Protein AF-A0A2V8HMX2-F1 (afdb_monomer_lite)

Structure (mmCIF, N/CA/C/O backbone):
data_AF-A0A2V8HMX2-F1
#
_entry.id   AF-A0A2V8HMX2-F1
#
loop_
_atom_site.group_PDB
_atom_site.id
_atom_site.type_symbol
_atom_site.label_atom_id
_atom_site.label_alt_id
_atom_site.label_comp_id
_atom_site.label_asym_id
_atom_site.label_entity_id
_atom_site.label_seq_id
_atom_site.pdbx_PDB_ins_code
_atom_site.Cartn_x
_atom_site.Cartn_y
_atom_site.Cartn_z
_atom_site.occupancy
_atom_site.B_iso_or_equiv
_atom_site.auth_seq_id
_atom_site.auth_comp_id
_atom_site.auth_asym_id
_atom_site.auth_atom_id
_atom_site.pdbx_PDB_model_num
ATOM 1 N N . ILE A 1 1 ? 9.386 5.640 -3.001 1.00 92.56 1 ILE A N 1
ATOM 2 C CA . ILE A 1 1 ? 9.029 4.714 -4.108 1.00 92.56 1 ILE A CA 1
ATOM 3 C C . ILE A 1 1 ? 10.161 3.729 -4.404 1.00 92.56 1 ILE A C 1
ATOM 5 O O . ILE A 1 1 ? 9.926 2.529 -4.408 1.00 92.56 1 ILE A O 1
ATOM 9 N N . ASP A 1 2 ? 11.403 4.201 -4.525 1.00 93.25 2 ASP A N 1
ATOM 10 C CA . ASP A 1 2 ? 12.566 3.375 -4.900 1.00 93.25 2 ASP A CA 1
ATOM 11 C C . ASP A 1 2 ? 12.777 2.126 -4.032 1.00 93.25 2 ASP A C 1
ATOM 13 O O . ASP A 1 2 ? 12.922 1.024 -4.550 1.00 93.25 2 ASP A O 1
ATOM 17 N N . LYS A 1 3 ? 12.713 2.276 -2.703 1.00 92.81 3 LYS A N 1
ATOM 18 C CA . LYS A 1 3 ? 12.844 1.147 -1.764 1.00 92.81 3 LYS A CA 1
ATOM 19 C C . LYS A 1 3 ? 11.743 0.101 -1.947 1.00 92.81 3 LYS A C 1
ATOM 21 O O . LYS A 1 3 ? 12.011 -1.086 -1.841 1.00 92.81 3 LYS A O 1
ATOM 26 N N . TYR A 1 4 ? 10.517 0.546 -2.221 1.00 95.12 4 TYR A N 1
ATOM 27 C CA . TYR A 1 4 ? 9.380 -0.343 -2.442 1.00 95.12 4 TYR A CA 1
ATOM 28 C C . TYR A 1 4 ? 9.592 -1.186 -3.705 1.00 95.12 4 TYR A C 1
ATOM 30 O O . TYR A 1 4 ? 9.535 -2.411 -3.635 1.00 95.12 4 TYR A O 1
ATOM 38 N N . LEU A 1 5 ? 9.938 -0.539 -4.823 1.00 95.62 5 LEU A N 1
ATOM 39 C CA . LEU A 1 5 ? 10.223 -1.224 -6.087 1.00 95.62 5 LEU A CA 1
ATOM 40 C C . LEU A 1 5 ? 11.426 -2.170 -5.970 1.00 95.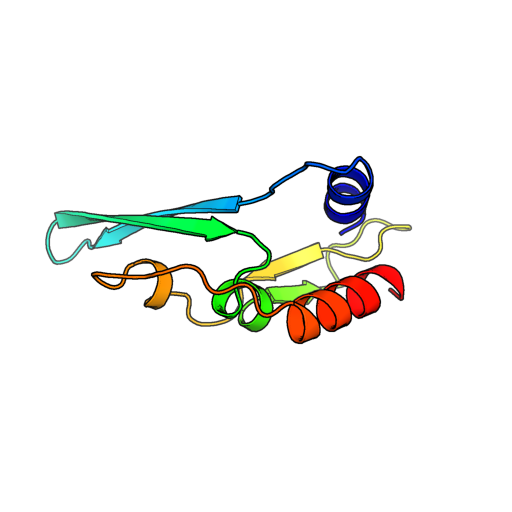62 5 LEU A C 1
ATOM 42 O O . LEU A 1 5 ? 11.362 -3.300 -6.443 1.00 95.62 5 LEU A O 1
ATOM 46 N N . HIS A 1 6 ? 12.492 -1.746 -5.287 1.00 95.62 6 HIS A N 1
ATOM 47 C CA . HIS A 1 6 ? 13.668 -2.584 -5.048 1.00 95.62 6 HIS A CA 1
ATOM 48 C C . HIS A 1 6 ? 13.347 -3.838 -4.222 1.00 95.62 6 HIS A C 1
ATOM 50 O O . HIS A 1 6 ? 13.822 -4.927 -4.539 1.00 95.62 6 HIS A O 1
ATOM 56 N N . SER A 1 7 ? 12.526 -3.710 -3.175 1.00 96.06 7 SER A N 1
ATOM 57 C CA . SER A 1 7 ? 12.101 -4.860 -2.370 1.00 96.06 7 SER A CA 1
ATOM 58 C C . SER A 1 7 ? 11.242 -5.837 -3.176 1.00 96.06 7 SER A C 1
ATOM 60 O O . SER A 1 7 ? 11.414 -7.050 -3.055 1.00 96.06 7 SER A O 1
ATOM 62 N N . LEU A 1 8 ? 10.343 -5.329 -4.027 1.00 95.50 8 LEU A N 1
ATOM 63 C CA . LEU A 1 8 ? 9.540 -6.170 -4.918 1.00 95.50 8 LEU A CA 1
ATOM 64 C C . LEU A 1 8 ? 10.388 -6.865 -5.991 1.00 95.50 8 LEU A C 1
ATOM 66 O O . LEU A 1 8 ? 10.113 -8.016 -6.329 1.00 95.50 8 LEU A O 1
ATOM 70 N N . SER A 1 9 ? 11.439 -6.212 -6.500 1.00 95.75 9 SER A N 1
ATOM 71 C CA . SER A 1 9 ? 12.298 -6.780 -7.546 1.00 95.75 9 SER A CA 1
ATOM 72 C C . SER A 1 9 ? 13.129 -7.977 -7.080 1.00 95.75 9 SER A C 1
ATOM 74 O O . SER A 1 9 ? 13.666 -8.690 -7.921 1.00 95.75 9 SER A O 1
ATOM 76 N N . GLN A 1 10 ? 13.238 -8.220 -5.768 1.00 95.38 10 GLN A N 1
ATOM 77 C CA . GLN A 1 10 ? 13.892 -9.422 -5.235 1.00 95.38 10 GLN A CA 1
ATOM 78 C C . GLN A 1 10 ? 13.103 -10.708 -5.535 1.00 95.38 10 GLN A C 1
ATOM 80 O O . GLN A 1 10 ? 13.638 -11.805 -5.388 1.00 95.38 10 GLN A O 1
ATOM 85 N N . GLY A 1 11 ? 11.845 -10.582 -5.980 1.00 91.31 11 GLY A N 1
ATOM 86 C CA . GLY A 1 11 ? 10.949 -11.714 -6.187 1.00 91.31 11 GLY A CA 1
ATOM 87 C C . GLY A 1 11 ? 10.470 -12.309 -4.863 1.00 91.31 11 GLY A C 1
ATOM 88 O O . GLY A 1 11 ? 11.058 -12.085 -3.812 1.00 91.31 11 GLY A O 1
ATOM 89 N N . HIS A 1 12 ? 9.352 -13.040 -4.899 1.00 92.88 12 HIS A N 1
ATOM 90 C CA . HIS A 1 12 ? 8.756 -13.696 -3.721 1.00 92.88 12 HIS A CA 1
ATOM 91 C C . HIS A 1 12 ? 8.550 -12.791 -2.483 1.00 92.88 12 HIS A C 1
ATOM 93 O O . HIS A 1 12 ? 8.386 -13.286 -1.370 1.00 92.88 12 HIS A O 1
ATOM 99 N N . THR A 1 13 ? 8.505 -11.471 -2.675 1.00 94.50 13 THR A N 1
ATOM 100 C CA . THR A 1 13 ? 8.301 -10.479 -1.617 1.00 94.50 13 THR A CA 1
ATOM 101 C C . THR A 1 13 ? 6.849 -10.021 -1.607 1.00 94.50 13 THR A C 1
ATOM 103 O O . THR A 1 13 ? 6.313 -9.612 -2.636 1.00 94.50 13 THR A O 1
ATOM 106 N N . VAL A 1 14 ? 6.231 -10.016 -0.426 1.00 93.12 14 VAL A N 1
ATOM 107 C CA . VAL A 1 14 ? 4.921 -9.398 -0.195 1.00 93.12 14 VAL A CA 1
ATOM 108 C C . VAL A 1 14 ? 5.098 -8.237 0.772 1.00 93.12 14 VAL A C 1
ATOM 110 O O . VAL A 1 14 ? 5.669 -8.395 1.849 1.00 93.12 14 VAL A O 1
ATOM 113 N N . ILE A 1 15 ? 4.607 -7.063 0.379 1.00 96.25 15 ILE A N 1
ATOM 114 C CA . ILE A 1 15 ? 4.572 -5.875 1.231 1.00 96.25 15 ILE A CA 1
ATOM 115 C C . ILE A 1 15 ? 3.108 -5.568 1.510 1.00 96.25 15 ILE A C 1
ATOM 117 O O . ILE A 1 15 ? 2.348 -5.275 0.582 1.00 96.25 15 ILE A O 1
ATOM 121 N N . SER A 1 16 ? 2.737 -5.609 2.785 1.00 96.38 16 SER A N 1
ATOM 122 C CA . SER A 1 16 ? 1.364 -5.416 3.246 1.00 96.38 16 SER A CA 1
ATOM 123 C C . SER A 1 16 ? 1.296 -4.372 4.346 1.00 96.38 16 SER A C 1
ATOM 125 O O . SER A 1 16 ? 2.240 -4.183 5.113 1.00 96.38 16 SER A O 1
ATOM 127 N N . PHE A 1 17 ? 0.143 -3.725 4.444 1.00 96.62 17 PHE A N 1
ATOM 128 C CA . PHE A 1 17 ? -0.219 -2.901 5.580 1.00 96.62 17 PHE A CA 1
ATOM 129 C C . PHE A 1 17 ? -1.004 -3.725 6.598 1.00 96.62 17 PHE A C 1
ATOM 131 O O . PHE A 1 17 ? -1.931 -4.457 6.247 1.00 96.62 17 PHE A O 1
ATOM 138 N N . PHE A 1 18 ? -0.651 -3.556 7.870 1.00 96.56 18 PHE A N 1
ATOM 139 C CA . PHE A 1 18 ? -1.479 -3.957 8.998 1.00 96.56 18 PHE A CA 1
ATOM 140 C C . PHE A 1 18 ? -2.070 -2.696 9.625 1.00 96.56 18 PHE A C 1
ATOM 142 O O . PHE A 1 18 ? -1.382 -1.939 10.309 1.00 96.56 18 PHE A O 1
ATOM 149 N N . PHE A 1 19 ? -3.338 -2.444 9.331 1.00 95.81 19 PHE A N 1
ATOM 150 C CA . PHE A 1 19 ? -4.076 -1.304 9.841 1.00 95.81 19 PHE A CA 1
ATOM 151 C C . PHE A 1 19 ? -4.665 -1.624 11.209 1.00 95.81 19 PHE A C 1
ATOM 153 O O . PHE A 1 19 ? -5.270 -2.676 11.412 1.00 95.81 19 PHE A O 1
ATOM 160 N N . VAL A 1 20 ? -4.540 -0.667 12.123 1.00 95.44 20 VAL A N 1
ATOM 161 C CA . VAL A 1 20 ? -5.158 -0.699 13.445 1.00 95.44 20 VAL A CA 1
ATOM 162 C C . VAL A 1 20 ? -6.030 0.544 13.571 1.00 95.44 20 VAL A C 1
ATOM 164 O O . VAL A 1 20 ? -5.527 1.663 13.608 1.00 95.44 20 VAL A O 1
ATOM 167 N N . GLY A 1 21 ? -7.343 0.343 13.574 1.00 94.12 21 GLY A N 1
ATOM 168 C CA . GLY A 1 21 ? -8.351 1.382 13.726 1.00 94.12 21 GLY A CA 1
ATOM 169 C C . GLY A 1 21 ? -8.913 1.368 15.140 1.00 94.12 21 GLY A C 1
ATOM 170 O O . GLY A 1 21 ? -9.311 0.317 15.641 1.00 94.12 21 GLY A O 1
ATOM 171 N N . ILE A 1 22 ? -8.955 2.535 15.776 1.00 94.75 22 ILE A N 1
ATOM 172 C CA . ILE A 1 22 ? -9.545 2.723 17.102 1.00 94.75 22 ILE A CA 1
ATOM 173 C C . ILE A 1 22 ? -10.844 3.502 16.915 1.00 94.75 22 ILE A C 1
ATOM 175 O O . ILE A 1 22 ? -10.819 4.665 16.514 1.00 94.75 22 ILE A O 1
ATOM 179 N N . ASP A 1 23 ? -11.975 2.865 17.204 1.00 92.44 23 ASP A N 1
ATOM 180 C CA . ASP A 1 23 ? -13.260 3.550 17.271 1.00 92.44 23 ASP A CA 1
ATOM 181 C C . ASP A 1 23 ? -13.442 4.113 18.683 1.00 92.44 23 ASP A C 1
ATOM 183 O O . ASP A 1 23 ? -13.790 3.402 19.626 1.00 92.44 23 ASP A O 1
ATOM 187 N N . VAL A 1 24 ? -13.187 5.414 18.818 1.00 94.31 24 VAL A N 1
ATOM 188 C CA . VAL A 1 24 ? -13.238 6.135 20.098 1.00 94.31 24 VAL A CA 1
ATOM 189 C C . VAL A 1 24 ? -14.664 6.216 20.651 1.00 94.31 24 VAL A C 1
ATOM 191 O O . VAL A 1 24 ? -14.844 6.314 21.860 1.00 94.31 24 VAL A O 1
ATOM 194 N N . SER A 1 25 ? -15.681 6.158 19.785 1.00 94.38 25 SER A N 1
ATOM 195 C CA . SER A 1 25 ? -17.083 6.268 20.198 1.00 94.38 25 SER A CA 1
ATOM 196 C C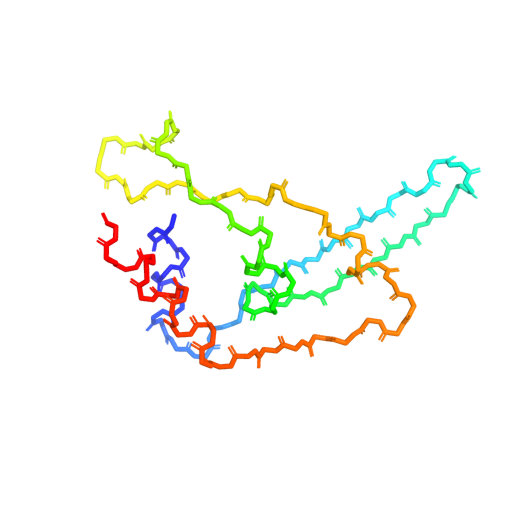 . SER A 1 25 ? -17.596 4.985 20.849 1.00 94.38 25 SER A C 1
ATOM 198 O O . SER A 1 25 ? -18.351 5.043 21.818 1.00 94.38 25 SER A O 1
ATOM 200 N N . THR A 1 26 ? -17.151 3.828 20.352 1.00 94.00 26 THR A N 1
ATOM 201 C CA . THR A 1 26 ? -17.524 2.512 20.891 1.00 94.00 26 THR A CA 1
ATOM 202 C C . THR A 1 26 ? -16.460 1.920 21.817 1.00 94.00 26 THR A C 1
ATOM 204 O O . THR A 1 26 ? -16.726 0.929 22.493 1.00 94.00 26 THR A O 1
ATOM 207 N N . GLY A 1 27 ? -15.257 2.503 21.860 1.00 94.69 27 GLY A N 1
ATOM 208 C CA . GLY A 1 27 ? -14.116 1.974 22.609 1.00 94.69 27 GLY A CA 1
ATOM 209 C C . GLY A 1 27 ? -13.565 0.669 22.026 1.00 94.69 27 GLY A C 1
ATOM 210 O O . GLY A 1 27 ? -12.957 -0.115 22.753 1.00 94.69 27 GLY A O 1
ATOM 211 N N . THR A 1 28 ? -13.803 0.401 20.737 1.00 94.38 28 THR A N 1
ATOM 212 C CA . THR A 1 28 ? -13.431 -0.867 20.093 1.00 94.38 28 THR A CA 1
ATOM 213 C C . THR A 1 28 ? -12.221 -0.732 19.173 1.00 94.38 28 THR A C 1
ATOM 215 O O . THR A 1 28 ? -11.943 0.325 18.604 1.00 94.38 28 THR A O 1
ATOM 218 N N . LEU A 1 29 ? -11.496 -1.841 19.018 1.00 94.31 29 LEU A N 1
ATOM 219 C CA . LEU A 1 29 ? -10.398 -1.977 18.068 1.00 94.31 29 LEU A CA 1
ATOM 220 C C . LEU A 1 29 ? -10.876 -2.745 16.837 1.00 94.31 29 LEU A C 1
ATOM 222 O O . LEU A 1 29 ? -11.501 -3.800 16.958 1.00 94.31 29 LEU A O 1
ATOM 226 N N . ARG A 1 30 ? -10.516 -2.258 15.654 1.00 94.00 30 ARG A N 1
ATOM 227 C CA . ARG A 1 30 ? -10.645 -2.995 14.397 1.00 94.00 30 ARG A CA 1
ATOM 228 C C . ARG A 1 30 ? -9.282 -3.115 13.750 1.00 94.00 30 ARG A C 1
ATOM 230 O O . ARG A 1 30 ? -8.492 -2.177 13.771 1.00 94.00 30 ARG A O 1
ATOM 237 N N . THR A 1 31 ? -9.010 -4.262 13.154 1.00 94.69 31 THR A N 1
ATOM 238 C CA . THR A 1 31 ? -7.778 -4.482 12.402 1.00 94.69 31 THR A CA 1
ATOM 239 C C . THR A 1 31 ? -8.110 -4.848 10.966 1.00 94.69 31 THR A C 1
ATOM 241 O O . THR A 1 31 ? -9.149 -5.445 10.688 1.00 94.69 31 THR A O 1
ATOM 244 N N . GLY A 1 32 ? -7.236 -4.444 10.052 1.00 94.75 32 GLY A N 1
ATOM 245 C CA . GLY A 1 32 ? -7.327 -4.765 8.634 1.00 94.75 32 GLY A CA 1
ATOM 246 C C . GLY A 1 32 ? -5.950 -5.147 8.121 1.00 94.75 32 GLY A C 1
ATOM 247 O O . GLY A 1 32 ? -4.958 -4.517 8.482 1.00 94.75 32 GLY A O 1
ATOM 248 N N . PHE A 1 33 ? -5.867 -6.179 7.291 1.00 95.19 33 PHE A N 1
ATOM 249 C CA . PHE A 1 33 ? -4.616 -6.584 6.659 1.00 95.19 33 PHE A CA 1
ATOM 250 C C . PHE A 1 33 ? -4.815 -6.634 5.153 1.00 95.19 33 PHE A C 1
ATOM 252 O O . PHE A 1 33 ? -5.711 -7.327 4.675 1.00 95.19 33 PHE A O 1
ATOM 259 N N . ALA A 1 34 ? -4.003 -5.875 4.423 1.00 96.44 34 ALA A N 1
ATOM 260 C CA . ALA A 1 34 ? -4.095 -5.786 2.973 1.00 96.44 34 ALA A CA 1
ATOM 261 C C . ALA A 1 34 ? -2.707 -5.609 2.361 1.00 96.44 34 ALA A C 1
ATOM 263 O O . ALA A 1 34 ? -1.898 -4.813 2.846 1.00 96.44 34 ALA A O 1
ATOM 264 N N . SER A 1 35 ? -2.437 -6.323 1.274 1.00 96.38 35 SER A N 1
ATOM 265 C CA . SER A 1 35 ? -1.301 -6.068 0.400 1.00 96.38 35 SER A CA 1
ATOM 266 C C . SER A 1 35 ? -1.328 -4.631 -0.100 1.00 96.38 35 SER A C 1
ATOM 268 O O . SER A 1 35 ? -2.378 -4.056 -0.388 1.00 96.38 35 SER A O 1
ATOM 270 N N . THR A 1 36 ? -0.141 -4.067 -0.293 1.00 96.81 36 THR A N 1
ATOM 271 C CA . THR A 1 36 ? 0.031 -2.799 -1.016 1.00 96.81 36 THR A CA 1
ATOM 272 C C . THR A 1 36 ? -0.511 -2.844 -2.450 1.00 96.81 36 THR A C 1
ATOM 274 O O . THR A 1 36 ? -0.760 -1.793 -3.029 1.00 96.81 36 THR A O 1
ATOM 277 N N . LEU A 1 37 ? -0.725 -4.046 -3.003 1.00 97.19 37 LEU A N 1
ATOM 278 C CA . LEU A 1 37 ? -1.305 -4.282 -4.328 1.00 97.19 37 LEU A CA 1
ATOM 279 C C . LEU A 1 37 ? -2.817 -4.572 -4.303 1.00 97.19 37 LEU A C 1
ATOM 281 O O . LEU A 1 37 ? -3.402 -4.861 -5.349 1.00 97.19 37 LEU A O 1
ATOM 285 N N . ASP A 1 38 ? -3.466 -4.519 -3.136 1.00 97.56 38 ASP A N 1
ATOM 286 C CA . ASP A 1 38 ? -4.926 -4.551 -3.067 1.00 97.56 38 ASP A CA 1
ATOM 287 C C . ASP A 1 38 ? -5.519 -3.359 -3.830 1.00 97.56 38 ASP A C 1
ATOM 289 O O . ASP A 1 38 ? -5.022 -2.231 -3.756 1.00 97.56 38 ASP A O 1
ATOM 293 N N . ARG A 1 39 ? -6.622 -3.593 -4.547 1.00 96.56 39 ARG A N 1
ATOM 294 C CA . ARG A 1 39 ? -7.270 -2.565 -5.367 1.00 96.56 39 ARG A CA 1
ATOM 295 C C . ARG A 1 39 ? -7.631 -1.307 -4.571 1.00 96.56 39 ARG A C 1
ATOM 297 O O . ARG A 1 39 ? -7.479 -0.207 -5.097 1.00 96.56 39 ARG A O 1
ATOM 304 N N . SER A 1 40 ? -8.112 -1.450 -3.338 1.00 95.81 40 SER A N 1
ATOM 305 C CA . SER A 1 40 ? -8.494 -0.315 -2.488 1.00 95.81 40 SER A CA 1
ATOM 306 C C . SER A 1 40 ? -7.267 0.487 -2.061 1.00 95.81 40 SER A C 1
ATOM 308 O O . SER A 1 40 ? -7.311 1.715 -2.051 1.00 95.81 40 SER A O 1
ATOM 310 N N . ILE A 1 41 ? -6.156 -0.202 -1.782 1.00 97.50 41 ILE A N 1
ATOM 311 C CA . ILE A 1 41 ? -4.888 0.427 -1.402 1.00 97.50 41 ILE A CA 1
ATOM 312 C C . ILE A 1 41 ? -4.269 1.185 -2.578 1.00 97.50 41 ILE A C 1
ATOM 314 O O . ILE A 1 41 ? -3.911 2.352 -2.415 1.00 97.50 41 ILE A O 1
ATOM 318 N N . ILE A 1 42 ? -4.208 0.581 -3.770 1.00 96.75 42 ILE A N 1
ATOM 319 C CA . ILE A 1 42 ? -3.718 1.258 -4.982 1.00 96.75 42 ILE A CA 1
ATOM 320 C C . ILE A 1 42 ? -4.558 2.510 -5.261 1.00 96.75 42 ILE A C 1
ATOM 322 O O . ILE A 1 42 ? -4.006 3.597 -5.398 1.00 96.75 42 ILE A O 1
ATOM 326 N N . ASN A 1 43 ? -5.891 2.390 -5.254 1.00 95.25 43 ASN A N 1
ATOM 327 C CA . ASN A 1 43 ? -6.795 3.516 -5.513 1.00 95.25 43 ASN A CA 1
ATOM 328 C C . ASN A 1 43 ? -6.626 4.673 -4.517 1.00 95.25 43 ASN A C 1
ATOM 330 O O . ASN A 1 43 ? -6.860 5.832 -4.864 1.00 95.25 43 ASN A O 1
ATOM 334 N N . ALA A 1 44 ? -6.271 4.363 -3.269 1.00 96.12 44 ALA A N 1
ATOM 335 C CA . ALA A 1 44 ? -6.041 5.358 -2.231 1.00 96.12 44 ALA A CA 1
ATOM 336 C C . ALA A 1 44 ? -4.625 5.951 -2.256 1.00 96.12 44 ALA A C 1
ATOM 338 O O . ALA A 1 44 ? -4.382 6.955 -1.581 1.00 96.12 44 ALA A O 1
ATOM 339 N N . THR A 1 45 ? -3.703 5.358 -3.014 1.00 96.00 45 THR A N 1
ATOM 340 C CA . THR A 1 45 ? -2.302 5.768 -3.072 1.00 96.00 45 THR A CA 1
ATOM 341 C C . THR A 1 45 ? -2.103 6.889 -4.088 1.00 96.00 45 THR A C 1
ATOM 343 O O . THR A 1 45 ? -2.492 6.781 -5.244 1.00 96.00 45 THR A O 1
ATOM 346 N N . HIS A 1 46 ? -1.454 7.969 -3.661 1.00 93.81 46 HIS A N 1
ATOM 347 C CA . HIS A 1 46 ? -1.099 9.103 -4.507 1.00 93.81 46 HIS A CA 1
ATOM 348 C C . HIS A 1 46 ? 0.393 9.417 -4.382 1.00 93.81 46 HIS A C 1
ATOM 350 O O . HIS A 1 46 ? 0.945 9.409 -3.280 1.00 93.81 46 HIS A O 1
ATOM 356 N N . VAL A 1 47 ? 1.048 9.727 -5.501 1.00 92.50 47 VAL A N 1
ATOM 357 C CA . VAL A 1 47 ? 2.468 10.107 -5.539 1.00 92.50 47 VAL A CA 1
ATOM 358 C C . VAL A 1 47 ? 2.629 11.586 -5.197 1.00 92.50 47 VAL A C 1
ATOM 360 O O . VAL A 1 47 ? 1.879 12.438 -5.663 1.00 92.50 47 VAL A O 1
ATOM 363 N N . GLN A 1 48 ? 3.612 11.917 -4.370 1.00 88.44 48 GLN A N 1
ATOM 364 C CA . GLN A 1 48 ? 3.941 13.282 -3.985 1.00 88.44 48 GLN A CA 1
ATOM 365 C C . GLN A 1 48 ? 5.424 13.569 -4.219 1.00 88.44 48 GLN A C 1
ATOM 367 O O . GLN A 1 48 ? 6.305 12.829 -3.778 1.00 88.44 48 GLN A O 1
ATOM 372 N N . PHE A 1 49 ? 5.691 14.704 -4.862 1.00 82.50 49 PHE A N 1
ATOM 373 C CA . PHE A 1 49 ? 7.043 15.126 -5.240 1.00 82.50 49 PHE A CA 1
ATOM 374 C C . PHE A 1 49 ? 7.674 16.115 -4.251 1.00 82.50 49 PHE A C 1
ATOM 376 O O . PHE A 1 49 ? 8.891 16.240 -4.187 1.00 82.50 49 PHE A O 1
ATOM 383 N N . HIS A 1 50 ? 6.862 16.795 -3.438 1.00 71.56 50 HIS A N 1
ATOM 384 C CA . HIS A 1 50 ? 7.306 17.914 -2.598 1.00 71.56 50 HIS A CA 1
ATOM 385 C C . HIS A 1 50 ? 8.066 17.501 -1.319 1.00 71.56 50 HIS A C 1
ATOM 387 O O . HIS A 1 50 ? 8.634 18.359 -0.652 1.00 71.56 50 HIS A O 1
ATOM 393 N N . TRP A 1 51 ? 8.142 16.199 -1.020 1.00 66.12 51 TRP A N 1
ATOM 394 C CA . TRP A 1 51 ? 8.950 15.619 0.070 1.00 66.12 51 TRP A CA 1
ATOM 395 C C . TRP A 1 51 ? 10.046 14.671 -0.444 1.00 66.12 51 TRP A C 1
ATOM 397 O O . TRP A 1 51 ? 10.639 13.913 0.325 1.00 66.12 51 TRP A O 1
ATOM 407 N N . ALA A 1 52 ? 10.302 14.671 -1.754 1.00 67.69 52 ALA A N 1
ATOM 408 C CA . ALA A 1 52 ? 11.329 13.838 -2.359 1.00 67.69 52 ALA A CA 1
ATOM 409 C C . ALA A 1 52 ? 12.720 14.437 -2.104 1.00 67.69 52 ALA A C 1
ATOM 411 O O . ALA A 1 52 ? 12.948 15.624 -2.340 1.00 67.69 52 ALA A O 1
ATOM 412 N N . GLY A 1 53 ? 13.680 13.617 -1.668 1.00 73.88 53 GLY A N 1
ATOM 413 C CA . GLY A 1 53 ? 15.086 14.020 -1.718 1.00 73.88 53 GLY A CA 1
ATOM 414 C C . GLY A 1 53 ? 15.510 14.308 -3.163 1.00 73.88 53 GLY A C 1
ATOM 415 O O . GLY A 1 53 ? 14.988 13.687 -4.091 1.00 73.88 53 GLY A O 1
ATOM 416 N N . ARG A 1 54 ? 16.473 15.222 -3.363 1.00 68.31 54 ARG A N 1
ATOM 417 C CA . ARG A 1 54 ? 17.139 15.410 -4.666 1.00 68.31 54 ARG A CA 1
ATOM 418 C C . ARG A 1 54 ? 17.646 14.028 -5.116 1.00 68.31 54 ARG A C 1
ATOM 420 O O . ARG A 1 54 ? 18.523 13.490 -4.449 1.00 68.31 54 ARG A O 1
ATOM 427 N N . ASN A 1 55 ? 17.067 13.458 -6.181 1.00 75.50 55 ASN A N 1
ATOM 428 C CA . ASN A 1 55 ? 17.306 12.108 -6.742 1.00 75.50 55 ASN A CA 1
ATOM 429 C C . ASN A 1 55 ? 16.385 10.951 -6.284 1.00 75.50 55 ASN A C 1
ATOM 431 O O . ASN A 1 55 ? 16.752 9.794 -6.475 1.00 75.50 55 ASN A O 1
ATOM 435 N N . SER A 1 56 ? 15.204 11.205 -5.714 1.00 82.44 56 SER A N 1
ATOM 436 C CA . SER A 1 56 ? 14.188 10.152 -5.519 1.00 82.44 56 SER A CA 1
ATOM 437 C C . SER A 1 56 ? 12.971 10.373 -6.413 1.00 82.44 56 SER A C 1
ATOM 439 O O . SER A 1 56 ? 12.560 11.514 -6.614 1.00 82.44 56 SER A O 1
ATOM 441 N N . ARG A 1 57 ? 12.330 9.277 -6.844 1.00 87.88 57 ARG A N 1
ATOM 442 C CA . ARG A 1 57 ? 11.036 9.265 -7.563 1.00 87.88 57 ARG A CA 1
ATOM 443 C C . ARG A 1 57 ? 9.857 9.838 -6.768 1.00 87.88 57 ARG A C 1
ATOM 445 O O . ARG A 1 57 ? 8.723 9.855 -7.232 1.00 87.88 57 ARG A O 1
ATOM 452 N N . GLY A 1 58 ? 10.101 10.256 -5.529 1.00 90.12 58 GLY A N 1
ATOM 453 C CA . GLY A 1 58 ? 9.101 10.802 -4.629 1.00 90.12 58 GLY A CA 1
ATOM 454 C C . GLY A 1 58 ? 8.610 9.824 -3.575 1.00 90.12 58 GLY A C 1
ATOM 455 O O . GLY A 1 58 ? 9.137 8.718 -3.363 1.00 90.12 58 GLY A O 1
ATOM 456 N N . VAL A 1 59 ? 7.585 10.282 -2.867 1.00 90.06 59 VAL A N 1
ATOM 457 C CA . VAL A 1 59 ? 6.915 9.539 -1.802 1.00 90.06 59 VAL A CA 1
ATOM 458 C C . VAL A 1 59 ? 5.496 9.194 -2.232 1.00 90.06 59 VAL A C 1
ATOM 460 O O . VAL A 1 59 ? 4.921 9.853 -3.091 1.00 90.06 59 VAL A O 1
ATOM 463 N N . THR A 1 60 ? 4.929 8.147 -1.650 1.00 92.56 60 THR A N 1
ATOM 464 C CA . THR A 1 60 ? 3.511 7.821 -1.802 1.00 92.56 60 THR A CA 1
ATOM 465 C C . THR A 1 60 ? 2.784 8.139 -0.508 1.00 92.56 60 THR A C 1
ATOM 467 O O . THR A 1 60 ? 3.342 7.989 0.578 1.00 92.56 60 THR A O 1
ATOM 470 N N . GLN A 1 61 ? 1.531 8.565 -0.618 1.00 92.75 61 GLN A N 1
ATOM 471 C CA . GLN A 1 61 ? 0.659 8.785 0.526 1.00 92.75 61 GLN A CA 1
ATOM 472 C C . GLN A 1 61 ? -0.713 8.163 0.269 1.00 92.75 61 GLN A C 1
ATOM 474 O O . GLN A 1 61 ? -1.240 8.232 -0.841 1.00 92.75 61 GLN A O 1
ATOM 479 N N . LEU A 1 62 ? -1.304 7.592 1.316 1.00 94.50 62 LEU A N 1
ATOM 480 C CA . LEU A 1 62 ? -2.703 7.183 1.325 1.00 94.50 62 LEU A CA 1
ATOM 481 C C . LEU A 1 62 ? -3.566 8.429 1.565 1.00 94.50 62 LEU A C 1
ATOM 483 O O . LEU A 1 62 ? -3.478 9.051 2.621 1.00 94.50 62 LEU A O 1
ATOM 487 N N . THR A 1 63 ? -4.336 8.839 0.558 1.00 92.19 63 THR A N 1
ATOM 488 C CA . THR A 1 63 ? -5.064 10.128 0.550 1.00 92.19 63 THR A CA 1
ATOM 489 C C . THR A 1 63 ? -6.579 9.988 0.443 1.00 92.19 63 THR A C 1
ATOM 491 O O . THR A 1 63 ? -7.294 10.966 0.645 1.00 92.19 63 THR A O 1
ATOM 494 N N . ARG A 1 64 ? -7.083 8.790 0.131 1.00 90.88 64 ARG A N 1
ATOM 495 C CA . ARG A 1 64 ? -8.523 8.511 0.026 1.00 90.88 64 ARG A CA 1
ATOM 496 C C . ARG A 1 64 ? -9.012 7.650 1.185 1.00 90.88 64 ARG A C 1
ATOM 498 O O . ARG A 1 64 ? -8.215 7.139 1.966 1.00 90.88 64 ARG A O 1
ATOM 505 N N . ASP A 1 65 ? -10.333 7.501 1.268 1.00 89.88 65 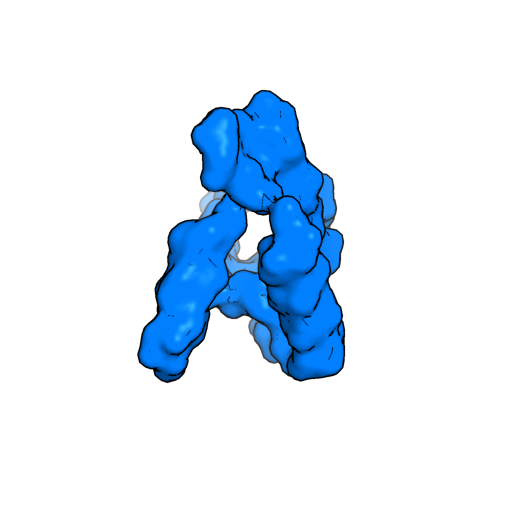ASP A N 1
ATOM 506 C CA . ASP A 1 65 ? -10.978 6.662 2.272 1.00 89.88 65 ASP A CA 1
ATOM 507 C C . ASP A 1 65 ? -10.501 5.202 2.182 1.00 89.88 65 ASP A C 1
ATOM 509 O O . ASP A 1 65 ? -10.501 4.587 1.114 1.00 89.88 65 ASP A O 1
ATOM 513 N N . LEU A 1 66 ? -10.104 4.669 3.335 1.00 91.81 66 LEU A N 1
ATOM 514 C CA . LEU A 1 66 ? -9.644 3.300 3.538 1.00 91.81 66 LEU A CA 1
ATOM 515 C C . LEU A 1 66 ? -10.550 2.517 4.490 1.00 91.81 66 LEU A C 1
ATOM 517 O O . LEU A 1 66 ? -10.214 1.396 4.851 1.00 91.81 66 LEU A O 1
ATOM 521 N N . SER A 1 67 ? -11.707 3.056 4.880 1.00 92.12 67 SER A N 1
ATOM 522 C CA . SER A 1 67 ? -12.668 2.420 5.792 1.00 92.12 67 SER A CA 1
ATOM 523 C C . SER A 1 67 ? -13.022 0.978 5.401 1.00 92.12 67 SER A C 1
ATOM 525 O O . SER A 1 67 ? -13.220 0.129 6.272 1.00 92.12 67 SER A O 1
ATOM 527 N N . VAL A 1 68 ? -13.009 0.672 4.098 1.00 94.38 68 VAL A N 1
ATOM 528 C CA . VAL A 1 68 ? -13.251 -0.667 3.544 1.00 94.38 68 VAL A CA 1
ATOM 529 C C . VAL A 1 68 ? -12.328 -1.744 4.123 1.00 94.38 68 VAL A C 1
ATOM 531 O O . VAL A 1 68 ? -12.770 -2.880 4.281 1.00 94.38 68 VAL A O 1
ATOM 534 N N . VAL A 1 69 ? -11.089 -1.411 4.514 1.00 95.50 69 VAL A N 1
ATOM 535 C CA . VAL A 1 69 ? -10.144 -2.389 5.094 1.00 95.50 69 VAL A CA 1
ATOM 536 C C . VAL A 1 69 ? -10.559 -2.853 6.493 1.00 95.50 69 VAL A C 1
ATOM 538 O O . VAL A 1 69 ? -10.083 -3.881 6.965 1.00 95.50 69 VAL A O 1
ATOM 541 N N . PHE A 1 70 ? -11.458 -2.113 7.151 1.00 95.12 70 PHE A N 1
ATOM 542 C CA . PHE A 1 70 ? -12.029 -2.439 8.461 1.00 95.12 70 PHE A CA 1
ATOM 543 C C . PHE A 1 70 ? -13.453 -3.009 8.370 1.00 95.12 70 PHE A C 1
ATOM 545 O O . PHE A 1 70 ? -14.098 -3.244 9.402 1.00 95.12 70 PHE A O 1
ATOM 552 N N . ALA A 1 71 ? -13.975 -3.197 7.154 1.00 93.31 71 ALA A N 1
ATOM 553 C CA . ALA A 1 71 ? -15.293 -3.772 6.946 1.00 93.31 71 ALA A CA 1
ATOM 554 C C . ALA A 1 71 ? -15.309 -5.249 7.362 1.00 93.31 71 ALA A C 1
ATOM 556 O O . ALA A 1 71 ? -14.378 -6.013 7.097 1.00 93.31 71 ALA A O 1
ATOM 557 N N . THR A 1 72 ? -16.404 -5.677 7.990 1.00 90.94 72 THR A N 1
ATOM 558 C CA . THR A 1 72 ? -16.610 -7.090 8.310 1.00 90.94 72 THR A CA 1
ATOM 559 C C . THR A 1 72 ? -16.628 -7.902 7.017 1.00 90.94 72 THR A C 1
ATOM 561 O O . THR A 1 72 ? -17.410 -7.620 6.113 1.00 90.94 72 THR A O 1
ATOM 564 N N . GLY A 1 73 ? -15.763 -8.912 6.928 1.00 91.19 73 GLY A N 1
ATOM 565 C CA . GLY A 1 73 ? -15.643 -9.733 5.724 1.00 91.19 73 GLY A CA 1
ATOM 566 C C . GLY A 1 73 ? -14.834 -9.090 4.595 1.00 91.19 73 GLY A C 1
ATOM 567 O O . GLY A 1 73 ? -14.929 -9.572 3.466 1.00 91.19 73 GLY A O 1
ATOM 568 N N . PHE A 1 74 ? -14.037 -8.049 4.878 1.00 94.12 74 PHE A N 1
ATOM 569 C CA . PHE A 1 74 ? -13.034 -7.554 3.936 1.00 94.12 74 PHE A CA 1
ATOM 570 C C . PHE A 1 74 ? -12.210 -8.722 3.381 1.00 94.12 74 PHE A C 1
ATOM 572 O O . PHE A 1 74 ? -11.707 -9.570 4.123 1.00 94.12 74 PHE A O 1
ATOM 579 N N . ARG A 1 75 ? -12.097 -8.768 2.054 1.00 93.44 75 ARG A N 1
ATOM 580 C CA . ARG A 1 75 ? -11.240 -9.707 1.341 1.00 93.44 75 ARG A CA 1
ATOM 581 C C . ARG A 1 75 ? -10.372 -8.918 0.391 1.00 93.44 75 ARG A C 1
ATOM 583 O O . ARG A 1 75 ? -10.888 -8.159 -0.428 1.00 93.44 75 ARG A O 1
ATOM 590 N N . GLU A 1 76 ? -9.076 -9.154 0.502 1.00 93.12 76 GLU A N 1
ATOM 591 C CA . GLU A 1 76 ? -8.103 -8.628 -0.436 1.00 93.12 76 GLU A CA 1
ATOM 592 C C . GLU A 1 76 ? -8.481 -9.013 -1.870 1.00 93.12 76 GLU A C 1
ATOM 594 O O . GLU A 1 76 ? -8.862 -10.153 -2.161 1.00 93.12 76 GLU A O 1
ATOM 599 N N . ARG A 1 77 ? -8.353 -8.045 -2.774 1.00 95.50 77 ARG A N 1
ATOM 600 C CA . ARG A 1 77 ? -8.521 -8.238 -4.206 1.00 95.50 77 ARG A CA 1
ATOM 601 C C . ARG A 1 77 ? -7.377 -7.565 -4.947 1.00 95.50 77 ARG A C 1
ATOM 603 O O . ARG A 1 77 ? -7.406 -6.363 -5.213 1.00 95.50 77 ARG A O 1
ATOM 610 N N . VAL A 1 78 ? -6.416 -8.382 -5.364 1.00 95.69 78 VAL A N 1
ATOM 611 C CA . VAL A 1 78 ? -5.354 -7.963 -6.280 1.00 95.69 78 VAL A CA 1
ATOM 612 C C . VAL A 1 78 ? -5.867 -8.067 -7.713 1.00 95.69 78 VAL A C 1
ATOM 614 O O . VAL A 1 78 ? -6.045 -9.155 -8.260 1.00 95.69 78 VAL A O 1
ATOM 617 N N . ASP A 1 79 ? -6.129 -6.917 -8.326 1.00 97.12 79 ASP A N 1
ATOM 618 C CA . ASP A 1 79 ? -6.378 -6.824 -9.762 1.00 97.12 79 ASP A CA 1
ATOM 619 C C . ASP A 1 79 ? -5.028 -6.722 -10.478 1.00 97.12 79 ASP A C 1
ATOM 621 O O . ASP A 1 79 ? -4.364 -5.689 -10.424 1.00 97.12 79 ASP A O 1
ATOM 625 N N . VAL A 1 80 ? -4.601 -7.814 -11.115 1.00 97.25 80 VAL A N 1
ATOM 626 C CA . VAL A 1 80 ? -3.265 -7.921 -11.725 1.00 97.25 80 VAL A CA 1
ATOM 627 C C . VAL A 1 80 ? -3.047 -6.872 -12.813 1.00 97.25 80 VAL A C 1
ATOM 629 O O . VAL A 1 80 ? -1.951 -6.324 -12.919 1.00 97.25 80 VAL A O 1
ATOM 632 N N . SER A 1 81 ? -4.069 -6.575 -13.616 1.00 97.88 81 SER A N 1
ATOM 633 C CA . SER A 1 81 ? -3.961 -5.578 -14.682 1.00 97.88 81 SER A CA 1
ATOM 634 C C . SER A 1 81 ? -3.774 -4.186 -14.090 1.00 97.88 81 SER A C 1
ATOM 636 O O . SER A 1 81 ? -2.869 -3.461 -14.495 1.00 97.88 81 SER A O 1
ATOM 638 N N . HIS A 1 82 ? -4.571 -3.844 -13.077 1.00 97.25 82 HIS A N 1
ATOM 639 C CA . HIS A 1 82 ? -4.465 -2.561 -12.388 1.00 97.25 82 HIS A CA 1
ATOM 640 C C . HIS A 1 82 ? -3.138 -2.411 -11.627 1.00 97.25 82 HIS A C 1
ATOM 642 O O . HIS A 1 82 ? -2.483 -1.377 -11.723 1.00 97.25 82 HIS A O 1
ATOM 648 N N . ALA A 1 83 ? -2.693 -3.464 -10.937 1.00 97.25 83 ALA A N 1
ATOM 649 C CA . ALA A 1 83 ? -1.415 -3.485 -10.233 1.00 97.25 83 ALA A CA 1
ATOM 650 C C . ALA A 1 83 ? -0.224 -3.307 -11.184 1.00 97.25 83 ALA A C 1
ATOM 652 O O . ALA A 1 83 ? 0.721 -2.599 -10.850 1.00 97.25 83 ALA A O 1
ATOM 653 N N . ARG A 1 84 ? -0.270 -3.904 -12.383 1.00 97.81 84 ARG A N 1
ATOM 654 C CA . ARG A 1 84 ? 0.768 -3.707 -13.407 1.00 97.81 84 ARG A CA 1
ATOM 655 C C . ARG A 1 84 ? 0.845 -2.260 -13.874 1.00 97.81 84 ARG A C 1
ATOM 657 O O . ARG A 1 84 ? 1.949 -1.738 -13.961 1.00 97.81 84 ARG A O 1
ATOM 664 N N . VAL A 1 85 ? -0.299 -1.629 -14.144 1.00 98.12 85 VAL A N 1
ATOM 665 C CA . VAL A 1 85 ? -0.347 -0.212 -14.538 1.00 98.12 85 VAL A CA 1
ATOM 666 C C . VAL A 1 85 ? 0.239 0.662 -13.434 1.00 98.12 85 VAL A C 1
ATOM 668 O O . VAL A 1 85 ? 1.166 1.416 -13.697 1.00 98.12 85 VAL A O 1
ATOM 671 N N . PHE A 1 86 ? -0.208 0.478 -12.191 1.00 97.19 86 PHE A N 1
ATOM 672 C CA . PHE A 1 86 ? 0.312 1.221 -11.043 1.00 97.19 86 PHE A CA 1
ATOM 673 C C . PHE A 1 86 ? 1.831 1.065 -10.872 1.00 97.19 86 PHE A C 1
ATOM 675 O O . PHE A 1 86 ? 2.547 2.044 -10.679 1.00 97.19 86 PHE A O 1
ATOM 682 N N . LEU A 1 87 ? 2.355 -0.161 -10.962 1.00 97.00 87 LEU A N 1
ATOM 683 C CA . LEU A 1 87 ? 3.796 -0.399 -10.855 1.00 97.00 87 LEU A CA 1
ATOM 684 C C . LEU A 1 87 ? 4.572 0.226 -12.018 1.00 97.00 87 LEU A C 1
ATOM 686 O O . LEU A 1 87 ? 5.661 0.745 -11.789 1.00 97.00 87 LEU A O 1
ATOM 690 N N . GLN A 1 88 ? 4.027 0.188 -13.236 1.00 97.69 88 GLN A N 1
ATOM 691 C CA . GLN A 1 88 ? 4.638 0.827 -14.401 1.00 97.69 88 GLN A CA 1
ATOM 692 C C . GLN A 1 88 ? 4.714 2.343 -14.217 1.00 97.69 88 GLN A C 1
ATOM 694 O O . GLN A 1 88 ? 5.793 2.911 -14.352 1.00 97.69 88 GLN A O 1
ATOM 699 N N . GLU A 1 89 ? 3.618 2.971 -13.788 1.00 96.25 89 GLU A N 1
ATOM 700 C CA . GLU A 1 89 ? 3.591 4.398 -13.460 1.00 96.25 89 GLU A CA 1
ATOM 701 C C . GLU A 1 89 ? 4.665 4.751 -12.429 1.00 96.25 89 GLU A C 1
ATOM 703 O O . GLU A 1 89 ? 5.392 5.714 -12.626 1.00 96.25 89 GLU A O 1
ATOM 708 N N . LEU A 1 90 ? 4.830 3.953 -11.367 1.00 96.00 90 LEU A N 1
ATOM 709 C CA . LEU A 1 90 ? 5.880 4.181 -10.369 1.00 96.00 90 LEU A CA 1
ATOM 710 C C . LEU A 1 90 ? 7.307 4.010 -10.909 1.00 96.00 90 LEU A C 1
ATOM 712 O O . LEU A 1 90 ? 8.224 4.632 -10.371 1.00 96.00 90 LEU A O 1
ATOM 716 N N . MET A 1 91 ? 7.518 3.125 -11.887 1.00 95.44 91 MET A N 1
ATOM 717 C CA . MET A 1 91 ? 8.830 2.892 -12.504 1.00 95.44 91 MET A CA 1
ATOM 718 C C . MET A 1 91 ? 9.223 4.005 -13.479 1.00 95.44 91 MET A C 1
ATOM 720 O O . MET A 1 91 ? 10.421 4.270 -13.604 1.00 95.44 91 MET A O 1
ATOM 724 N N . ASP A 1 92 ? 8.233 4.636 -14.115 1.00 94.56 92 ASP A N 1
ATOM 725 C CA . ASP A 1 92 ? 8.401 5.695 -15.120 1.00 94.56 92 ASP A CA 1
ATOM 726 C C . ASP A 1 92 ? 8.567 7.106 -14.519 1.00 94.56 92 ASP A C 1
ATOM 728 O O . ASP A 1 92 ? 8.866 8.051 -15.253 1.00 94.56 92 ASP A O 1
ATOM 732 N N . LEU A 1 93 ? 8.390 7.254 -13.197 1.00 90.56 93 LEU A N 1
ATOM 733 C CA . LEU A 1 93 ? 8.759 8.457 -12.431 1.00 90.56 93 LEU A CA 1
ATOM 734 C C . LEU A 1 93 ? 10.278 8.652 -12.367 1.00 90.56 93 LEU A C 1
ATOM 736 O O . LEU A 1 93 ? 10.692 9.833 -12.369 1.00 90.56 93 LEU A O 1
#

Sequence (93 aa):
IDKYLHSLSQGHTVISFFFVGIDVSTGTLRTGFASTLDRSIINATHVQFHWAGRNSRGVTQLTRDLSVVFATGFRERVDVSHARVFLQELMDL

Foldseek 3Di:
DVVVLVQVVVPPDWDKDWDWDQDPVVRDIFIFIETCQFPLNLVQKDFDDPPDDPPDLGDIDRHDDPCLRRDDPRDGDRPPVSSVVSVVVSVVD

Secondary structure (DSSP, 8-state):
-HHHHHHHHTSS---EEEEEEEETTTTEEEEEEEETTSHHHHHHEEEESTT--TTS--EEEE-S--GGGGSTT------HHHHHHHHHHHHH-

Radius of gyration: 14.81 Å; chains: 1; bounding box: 35×32×38 Å

pLDDT: mean 92.78, std 6.53, range [66.12, 98.12]

=== Feature glossary ===
Key to the feature types in this record:

pLDDT. pLDDT is the predicted lDDT-Cα score: AlphaFold's confidence that the local environment of each residue (all inter-atomic distances within 15 Å) is correctly placed. It is a per-residue number between 0 and 100, with higher meaning more reliable.

Radius of gyration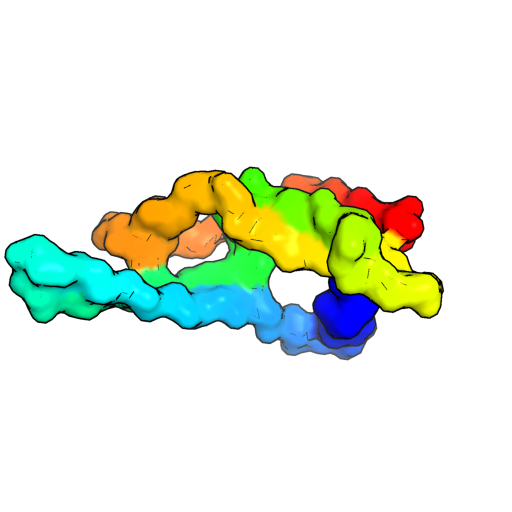, Cα contacts, bounding box. The geometric summary reports three shape descriptors. Rg (radius of gyration) measures how spread out the Cα atoms are about their centre of mass; compact globular proteins have small Rg, elongated or unfolded ones large. Cα contacts (<8 Å, |i−j|>4) count long-range residue pairs in spatial proximity — high for tightly packed folds, near zero for rods or random coil. The bounding-box extents give the protein's footprint along x, y, z in Å.

Backbone torsions (φ/ψ). Backbone dihedral angles. Every residue except chain termini has a φ (preceding-C → N → Cα → C) and a ψ (N → Cα → C → next-N). They are reported in degrees following the IUPAC sign convention. Secondary structure is essentially a statement about which (φ, ψ) basin each residue occupies.

Contact-map, Ramachandran, and PAE plots. Plot images: a contact map (which residu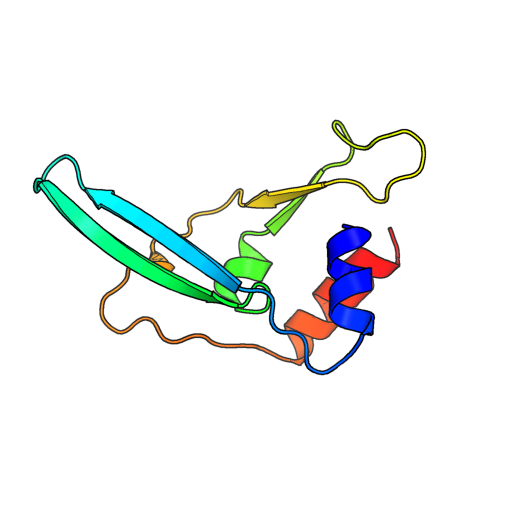es are close in 3D, as an N×N binary image), a Ramachandran scatter (backbone torsion angles, revealing secondary-structure composition at a glance), and — for AlphaFold structures — a PAE heatmap (pairwise prediction confidence).

Predicted aligned error. Predicted Aligned Error (PAE) is an AlphaFold confidence matrix: entry (i, j) is the expected error in the position of residue j, in ångströms, when the prediction is superimposed on the true structure at residue i. Low PAE within a block of residues means that block is internally rigid and well-predicted; high PAE between tw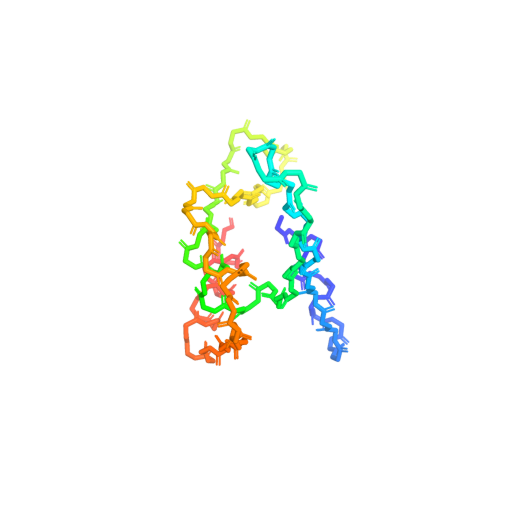o blocks means their relative placement is uncertain even if each block individually is confident.

Secondary structure (3-state, P-SEA). Three-state secondary structure (P-SEA) collapses the eight DSSP classes into helix (a), strand (b), and coil (c). P-SEA assigns these from Cα geometry alone — distances and angles — without requiring backbone oxygens, so it works on any Cα trace.

Solvent-accessible surface area. Solvent-accessible surface area (SASA) is the area in Å² traced out by the centre of a 1.4 Å probe sphere (a water molecule) rolled over the protein's van der Waals surface (Shrake–Rupley / Lee–Richards construction). Buried residues have near-zero SASA; fully exposed residues can exceed 200 Å². The total SASA scales roughly with the number of surface residues.

Foldseek 3Di. The Foldseek 3Di string encodes local tertiary geometry as a 20-letter alphabet — one character per residue — derived from the relative positions of nearby Cα atoms. Unlike the amino-acid sequence, 3Di is a direct function of the 3D structure, so two proteins with the same fold have similar 3Di strings even at low sequence identity.

B-factor. For experimental (PDB) structures, the B-factor (temperature factor) quantifies the positional spread of each atom in the crystal — a combination of thermal vibration and static disorder — in units of Å². High B-factors mark flexible loops or poorly resolved regions; low B-factors mark the rigid, well-ordered core.

mmCIF coordinates. The mmCIF block holds the 3D Cartesian coordinates of each backbone atom (N, Cα, C, O) in ångströms. mmCIF is the PDB's canonical archive format — a tagged-loop text representation of the atomic model.

InterPro / GO / CATH / organism. Functional annotations link the protein to curated databases. InterPro entries identify conserved domains and families by matching the sequence against member-database signatures (Pfam, PROSITE, CDD, …). Gene Ontology (GO) terms describe molecular function, biological process, and cellular component in a controlled vocabulary. CATH places the structure in a hierarchical fold classification (Class/Architecture/Topology/Homologous-superfamily). The organism is the source species.

Rendered structure images. Structure images are PyMOL renders from six orthogonal camera directions. Cartoon representation draws helices as coils and strands as arrows; sticks shows the backbone as bonds; surface shows the solvent-excluded envelope. Rainbow coloring maps sequence position to hue (blue→red, N→C); chain coloring assigns a distinct color per polypeptide.

Sequence. This is the polypeptide sequence — one letter per residue, N-terminus first. Length ranges from a few dozen residues for small domains to over a thousand for large multi-domain proteins.

Secondary structure (8-state, DSSP). The SS8 string is DSSP's per-residue secondary-structure call. α-helix (H) means an i→i+4 H-bond ladder; β-strand (E) means the residue participates in a β-sheet; 3₁₀ (G) and π (I) are tighter and wider helices; T/S are turns/bends; '-' is loop.

Nearest PDB structures. Structural nearest neighbors (via Foldseek easy-search vs the PDB). Reported per hit: target PDB id, E-value, and alignment TM-score. A TM-score above ~0.5 is the conventional threshold for 'same fold'.